Protein AF-A0A849TNX0-F1 (afdb_monomer_lite)

Sequence (104 aa):
MQDLVINLHIGGMIAAGFSASGRYFLAVSHGGRGLYDSTTWKKVAPDSTPDYPIGGVATGIGPIEGEAIAVVERGNAARLICSDQNGNWRVTYEDGVAVVTKGR

Radius of gyration: 12.4 Å; chains: 1; bounding box: 27×30×35 Å

Foldseek 3Di:
DDWDKDKDQAPAFFKWFAALVNQWIWTAGQQGIWIAGPVVRDTPDDDRDHDDDDPQWDADDDPRGRGTTRMFGCPPPQWDWDAHPVQQWIWIDHDRMTMITGGD

Structure (mmCIF, N/CA/C/O backbone):
data_AF-A0A849TNX0-F1
#
_entry.id   AF-A0A849TNX0-F1
#
loop_
_atom_site.group_PDB
_atom_site.id
_atom_site.type_symbol
_atom_site.label_atom_id
_atom_site.label_alt_id
_atom_site.label_comp_id
_atom_site.label_asym_id
_atom_site.label_entity_id
_atom_site.label_seq_id
_atom_site.pdbx_PDB_ins_code
_atom_site.Cartn_x
_atom_site.Cartn_y
_atom_site.Cartn_z
_atom_site.occupancy
_atom_site.B_iso_or_equiv
_atom_site.auth_seq_id
_atom_site.auth_comp_id
_atom_site.auth_asym_id
_atom_site.auth_atom_id
_atom_site.pdbx_PDB_model_num
ATOM 1 N N . MET A 1 1 ? -5.756 18.252 19.827 1.00 48.88 1 MET A N 1
ATOM 2 C CA . MET A 1 1 ? -5.956 16.934 19.193 1.00 48.88 1 MET A CA 1
ATOM 3 C C . MET A 1 1 ? -4.623 16.586 18.562 1.00 48.88 1 MET A 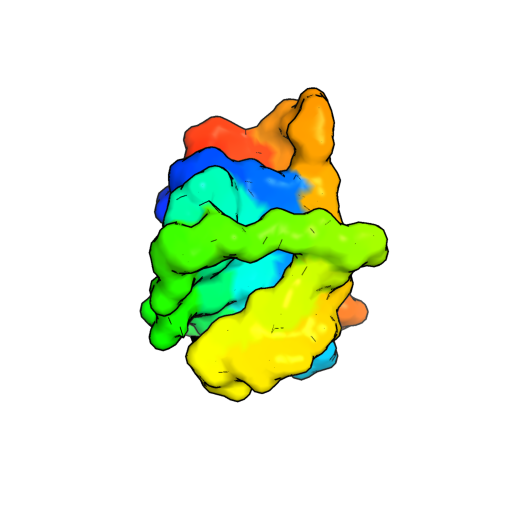C 1
ATOM 5 O O . MET A 1 1 ? -4.152 17.394 17.777 1.00 48.88 1 MET A O 1
ATOM 9 N N . GLN A 1 2 ? -3.931 15.546 19.027 1.00 51.62 2 GLN A N 1
ATOM 10 C CA . GLN A 1 2 ? -2.663 15.148 18.409 1.00 51.62 2 GLN A CA 1
ATOM 11 C C . GLN A 1 2 ? -2.975 14.462 17.081 1.00 51.62 2 GLN A C 1
ATOM 13 O O . GLN A 1 2 ? -3.845 13.591 17.038 1.00 51.62 2 GLN A O 1
ATOM 18 N N . ASP A 1 3 ? -2.289 14.873 16.020 1.00 70.00 3 ASP A N 1
ATOM 19 C CA . ASP A 1 3 ? -2.333 14.172 14.743 1.00 70.00 3 ASP A CA 1
ATOM 20 C C . ASP A 1 3 ? -1.756 12.764 14.967 1.00 70.00 3 ASP A C 1
ATOM 22 O O . ASP A 1 3 ? -0.671 12.611 15.533 1.00 70.00 3 ASP A O 1
ATOM 26 N N . LEU A 1 4 ? -2.500 11.719 14.596 1.00 81.75 4 LEU A N 1
ATOM 27 C CA . LEU A 1 4 ? -2.002 10.346 14.682 1.00 81.75 4 LEU A CA 1
ATOM 28 C C . LEU A 1 4 ? -0.863 10.180 13.671 1.00 81.75 4 LEU A C 1
ATOM 30 O O . LEU A 1 4 ? -1.080 10.380 12.475 1.00 81.75 4 LEU A O 1
ATOM 34 N N . VAL A 1 5 ? 0.318 9.798 14.161 1.00 91.62 5 VAL A N 1
ATOM 35 C CA . VAL A 1 5 ? 1.509 9.517 13.351 1.00 91.62 5 VAL A CA 1
ATOM 36 C C . VAL A 1 5 ? 1.944 8.078 13.589 1.00 91.62 5 VAL A C 1
ATOM 38 O O . VAL A 1 5 ? 2.156 7.675 14.734 1.00 91.62 5 VAL A O 1
ATOM 41 N N . ILE A 1 6 ? 2.074 7.299 12.515 1.00 95.62 6 ILE A N 1
ATOM 42 C CA . ILE A 1 6 ? 2.503 5.896 12.567 1.00 95.62 6 ILE A CA 1
ATOM 43 C C . ILE A 1 6 ? 3.682 5.707 11.621 1.00 95.62 6 ILE A C 1
ATOM 45 O O . ILE A 1 6 ? 3.628 6.133 10.472 1.00 95.62 6 ILE A O 1
ATOM 49 N N . ASN A 1 7 ? 4.730 5.036 12.098 1.00 96.44 7 ASN A N 1
ATOM 50 C CA . ASN A 1 7 ? 5.921 4.738 11.309 1.00 96.44 7 ASN A CA 1
ATOM 51 C C . ASN A 1 7 ? 5.936 3.259 10.922 1.00 96.44 7 ASN A C 1
ATOM 53 O O . ASN A 1 7 ? 5.934 2.382 11.787 1.00 96.44 7 ASN A O 1
ATOM 57 N N . LEU A 1 8 ? 5.982 2.987 9.621 1.00 96.44 8 LEU A N 1
ATOM 58 C CA . LEU A 1 8 ? 6.141 1.651 9.062 1.00 96.44 8 LEU A CA 1
ATOM 59 C C . LEU A 1 8 ? 7.541 1.528 8.463 1.00 96.44 8 LEU A C 1
ATOM 61 O O . LEU A 1 8 ? 7.901 2.263 7.545 1.00 96.44 8 LEU A O 1
ATOM 65 N N . HIS A 1 9 ? 8.329 0.578 8.954 1.00 95.19 9 HIS A N 1
ATOM 66 C CA . HIS A 1 9 ? 9.652 0.295 8.402 1.00 95.19 9 HIS A CA 1
ATOM 67 C C . HIS A 1 9 ? 9.511 -0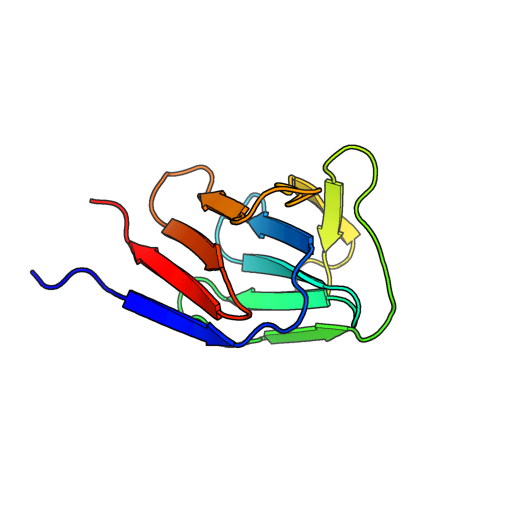.642 7.200 1.00 95.19 9 HIS A C 1
ATOM 69 O O . HIS A 1 9 ? 9.243 -1.835 7.359 1.00 95.19 9 HIS A O 1
ATOM 75 N N . ILE A 1 10 ? 9.650 -0.091 5.994 1.00 94.94 10 ILE A N 1
ATOM 76 C CA . ILE A 1 10 ? 9.452 -0.807 4.730 1.00 94.94 10 ILE A CA 1
ATOM 77 C C . ILE A 1 10 ? 10.681 -0.576 3.856 1.00 94.94 10 ILE A C 1
ATOM 79 O O . ILE A 1 10 ? 10.803 0.436 3.176 1.00 94.94 10 ILE A O 1
ATOM 83 N N . GLY A 1 11 ? 11.612 -1.526 3.876 1.00 92.69 11 GLY A N 1
ATOM 84 C CA . GLY A 1 11 ? 12.838 -1.425 3.091 1.00 92.69 11 GLY A CA 1
ATOM 85 C C . GLY A 1 11 ? 12.563 -1.443 1.587 1.00 92.69 11 GLY A C 1
ATOM 86 O O . GLY A 1 11 ? 11.860 -2.323 1.092 1.00 92.69 11 GLY A O 1
ATOM 87 N N . GLY A 1 12 ? 13.149 -0.486 0.863 1.00 93.12 12 GLY A N 1
ATOM 88 C CA . GLY A 1 12 ? 13.172 -0.478 -0.601 1.00 93.12 12 GLY A CA 1
ATOM 89 C C . GLY A 1 12 ? 11.798 -0.340 -1.256 1.00 93.12 12 GLY A C 1
ATOM 90 O O . GLY A 1 12 ? 11.598 -0.920 -2.321 1.00 93.12 12 GLY A O 1
ATOM 91 N N . MET A 1 13 ? 10.848 0.361 -0.624 1.00 96.00 13 MET A N 1
ATOM 92 C CA . MET A 1 13 ? 9.530 0.593 -1.219 1.00 96.00 13 MET A CA 1
ATOM 93 C C . MET A 1 13 ? 9.659 1.398 -2.519 1.00 96.00 13 MET A C 1
ATOM 95 O O . MET A 1 13 ? 10.318 2.441 -2.566 1.00 96.00 13 MET A O 1
ATOM 99 N N . ILE A 1 14 ? 9.019 0.890 -3.566 1.00 96.06 14 ILE A N 1
ATOM 100 C CA . ILE A 1 14 ? 9.029 1.445 -4.921 1.00 96.06 14 ILE A CA 1
ATOM 101 C C . ILE A 1 14 ? 7.654 1.932 -5.355 1.00 96.06 14 ILE A C 1
ATOM 103 O O . ILE A 1 14 ? 7.575 2.807 -6.210 1.00 96.06 14 ILE A O 1
ATOM 107 N N . ALA A 1 15 ? 6.583 1.399 -4.770 1.00 97.88 15 ALA A N 1
ATOM 108 C CA . ALA A 1 15 ? 5.230 1.836 -5.049 1.00 97.88 15 ALA A CA 1
ATOM 109 C C . ALA A 1 15 ? 4.311 1.565 -3.864 1.00 97.88 15 ALA A C 1
ATOM 111 O O . ALA A 1 15 ? 4.579 0.680 -3.049 1.00 97.88 15 ALA A O 1
ATOM 112 N N . ALA A 1 16 ? 3.228 2.327 -3.771 1.00 98.12 16 ALA A N 1
ATOM 113 C CA . ALA A 1 16 ? 2.221 2.107 -2.749 1.00 98.12 16 ALA A CA 1
ATOM 114 C C . ALA A 1 16 ? 0.851 2.637 -3.161 1.00 98.12 16 ALA A C 1
ATOM 116 O O . ALA A 1 16 ? 0.749 3.581 -3.945 1.00 98.12 16 ALA A O 1
ATOM 117 N N . GLY A 1 17 ? -0.199 2.053 -2.596 1.00 98.19 17 GLY A N 1
ATOM 118 C CA . GLY A 1 17 ? -1.574 2.454 -2.866 1.00 98.19 17 GLY A CA 1
ATOM 119 C C . GLY A 1 17 ? -2.545 1.922 -1.825 1.00 98.19 17 GLY A C 1
ATOM 120 O O . GLY A 1 17 ? -2.193 1.094 -0.984 1.00 98.19 17 GLY A O 1
ATOM 121 N N . PHE A 1 18 ? -3.778 2.409 -1.885 1.00 98.38 18 PHE A N 1
ATOM 122 C CA . PHE A 1 18 ? -4.869 1.933 -1.044 1.00 98.38 18 PHE A CA 1
ATOM 123 C C . PHE A 1 18 ? -5.845 1.103 -1.873 1.00 98.38 18 PHE A C 1
ATOM 125 O O . PHE A 1 18 ? -6.132 1.439 -3.020 1.00 98.38 18 PHE A O 1
ATOM 132 N N . SER A 1 19 ? -6.384 0.039 -1.274 1.00 97.56 19 SER A N 1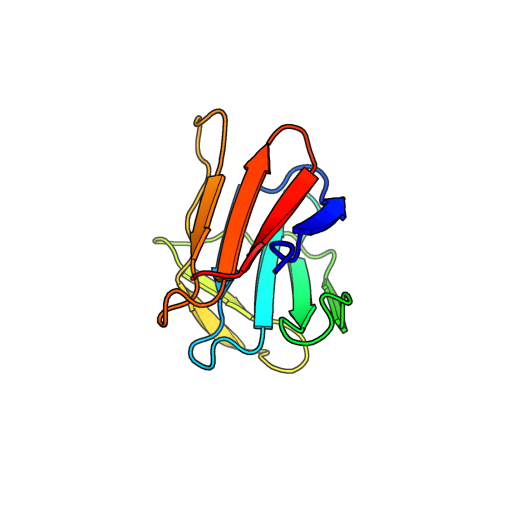
ATOM 133 C CA . SER A 1 19 ? -7.544 -0.681 -1.828 1.00 97.56 19 SER A CA 1
ATOM 134 C C . SER A 1 19 ? -8.715 0.265 -2.071 1.00 97.56 19 SER A C 1
ATOM 136 O O . SER A 1 19 ? -8.844 1.266 -1.363 1.00 97.56 19 SER A O 1
ATOM 138 N N . ALA A 1 20 ? -9.628 -0.091 -2.974 1.00 94.56 20 ALA A N 1
ATOM 139 C CA . ALA A 1 20 ? -10.791 0.742 -3.297 1.00 94.56 20 ALA A CA 1
ATOM 140 C C . ALA A 1 20 ? -11.692 1.035 -2.079 1.00 94.56 20 ALA A C 1
ATOM 142 O O . ALA A 1 20 ? -12.402 2.038 -2.042 1.00 94.56 20 ALA A O 1
ATOM 143 N N . SER A 1 21 ? -11.647 0.176 -1.055 1.00 93.75 21 SER A N 1
ATOM 144 C CA . SER A 1 21 ? -12.345 0.377 0.222 1.00 93.75 21 SER A CA 1
ATOM 145 C C . SER A 1 21 ? -11.635 1.343 1.181 1.00 93.75 21 SER A C 1
ATOM 147 O O . SER A 1 21 ? -12.228 1.787 2.158 1.00 93.75 21 SER A O 1
ATOM 149 N N . GLY A 1 22 ? -10.354 1.644 0.947 1.00 94.88 22 GLY A N 1
ATOM 150 C CA . GLY A 1 22 ? -9.484 2.397 1.857 1.00 94.88 22 GLY A CA 1
ATOM 151 C C . GLY A 1 22 ? -9.049 1.606 3.097 1.00 94.88 22 GLY A C 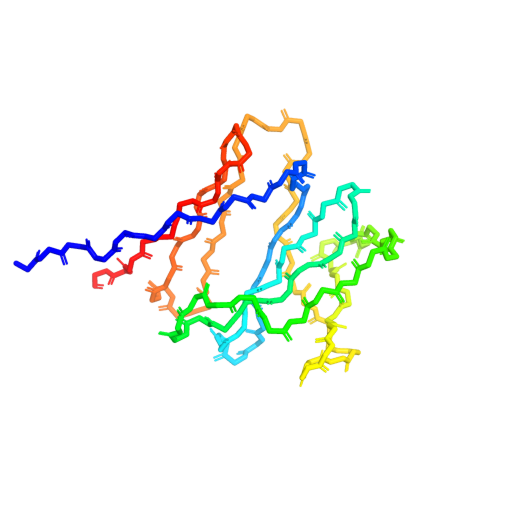1
ATOM 152 O O . GLY A 1 22 ? -8.237 2.092 3.885 1.00 94.88 22 GLY A O 1
ATOM 153 N N . ARG A 1 23 ? -9.551 0.374 3.280 1.00 96.50 23 ARG A N 1
ATOM 154 C CA . ARG A 1 23 ? -9.262 -0.476 4.445 1.00 96.50 23 ARG A CA 1
ATOM 155 C C . ARG A 1 23 ? -7.848 -1.042 4.439 1.00 96.50 23 ARG A C 1
ATOM 157 O O . ARG A 1 23 ? -7.309 -1.333 5.503 1.00 96.50 23 ARG A O 1
ATOM 164 N N . TYR A 1 24 ? -7.254 -1.208 3.265 1.00 98.25 24 TYR A N 1
ATOM 165 C CA . TYR A 1 24 ? -5.918 -1.764 3.139 1.00 98.25 24 TYR A CA 1
ATOM 166 C C . TYR A 1 24 ? -4.972 -0.821 2.414 1.00 98.25 24 TYR A C 1
ATOM 168 O O . TYR A 1 24 ? -5.347 -0.185 1.429 1.00 98.25 24 TYR A O 1
ATOM 176 N N . PHE A 1 25 ? -3.737 -0.783 2.903 1.00 98.38 25 PHE A N 1
ATOM 177 C CA . PHE A 1 25 ? -2.591 -0.136 2.286 1.00 98.38 25 PHE A CA 1
ATOM 178 C C . PHE A 1 25 ? -1.644 -1.217 1.758 1.00 98.38 25 PHE A C 1
ATOM 180 O O . PHE A 1 25 ? -1.177 -2.068 2.521 1.00 98.38 25 PHE A O 1
ATOM 187 N N . LEU A 1 26 ? -1.380 -1.194 0.455 1.00 98.62 26 LEU A N 1
ATOM 188 C CA . LEU A 1 26 ? -0.430 -2.073 -0.211 1.00 98.62 26 LEU A CA 1
ATOM 189 C C . LEU A 1 26 ? 0.888 -1.323 -0.407 1.00 98.62 26 LEU A C 1
ATOM 191 O O . LEU A 1 26 ? 0.923 -0.275 -1.048 1.00 98.62 26 LEU A O 1
ATOM 195 N N . ALA A 1 27 ? 1.971 -1.895 0.106 1.00 98.19 27 ALA A N 1
ATOM 196 C CA . ALA A 1 27 ? 3.337 -1.477 -0.161 1.00 98.19 27 ALA A CA 1
ATOM 197 C C . ALA A 1 27 ? 4.010 -2.492 -1.085 1.00 98.19 27 ALA A C 1
ATOM 199 O O . ALA A 1 27 ? 4.005 -3.690 -0.796 1.00 98.19 27 ALA A O 1
ATOM 200 N N . VAL A 1 28 ? 4.629 -2.009 -2.157 1.00 98.06 28 VAL A N 1
ATOM 201 C CA . VAL A 1 28 ? 5.443 -2.806 -3.076 1.00 98.06 28 VAL A CA 1
ATOM 202 C C . VAL A 1 28 ? 6.894 -2.367 -2.935 1.00 98.06 28 VAL A C 1
ATOM 204 O O . VAL A 1 28 ? 7.203 -1.178 -3.034 1.00 98.06 28 VAL A O 1
ATOM 207 N N . SER A 1 29 ? 7.794 -3.312 -2.699 1.00 96.31 29 SER A N 1
ATOM 208 C CA . SER A 1 29 ? 9.232 -3.094 -2.577 1.00 96.31 29 SER A CA 1
ATOM 209 C C . SER A 1 29 ? 10.014 -4.051 -3.470 1.00 96.31 29 SER A C 1
ATOM 211 O O . SER A 1 29 ? 9.472 -5.010 -4.017 1.00 96.31 29 SER A O 1
ATOM 213 N N . HIS A 1 30 ? 11.326 -3.843 -3.570 1.00 94.44 30 HIS A N 1
ATOM 214 C CA . HIS A 1 30 ? 12.213 -4.807 -4.233 1.00 94.44 30 HIS A CA 1
ATOM 215 C C . HIS A 1 30 ? 12.182 -6.212 -3.603 1.00 94.44 30 HIS A C 1
ATOM 217 O O . HIS A 1 30 ? 12.576 -7.177 -4.251 1.00 94.44 30 HIS A O 1
ATOM 223 N N . GLY A 1 31 ? 11.729 -6.329 -2.350 1.00 94.12 31 GLY A N 1
ATOM 224 C CA . GLY A 1 31 ? 11.597 -7.597 -1.631 1.00 94.12 31 GLY A CA 1
ATOM 225 C C . GLY A 1 31 ? 10.208 -8.235 -1.717 1.00 94.12 31 GLY A C 1
ATOM 226 O O . GLY A 1 31 ? 9.959 -9.186 -0.981 1.00 94.12 31 GLY A O 1
ATOM 227 N N . GLY A 1 32 ? 9.306 -7.701 -2.547 1.00 96.19 32 GLY A N 1
ATOM 228 C CA . GLY A 1 32 ? 7.933 -8.181 -2.703 1.00 96.19 32 GLY A CA 1
ATOM 229 C C . GLY A 1 32 ? 6.893 -7.193 -2.171 1.00 96.19 32 GLY A C 1
ATOM 230 O O . GLY A 1 32 ? 7.052 -5.978 -2.275 1.00 96.19 32 GLY A O 1
ATOM 231 N N . ARG A 1 33 ? 5.794 -7.703 -1.616 1.00 97.62 33 ARG A N 1
ATOM 232 C CA . ARG A 1 33 ? 4.622 -6.920 -1.211 1.00 97.62 33 ARG A CA 1
ATOM 233 C C . ARG A 1 33 ? 4.304 -7.060 0.273 1.00 97.62 33 ARG A C 1
ATOM 235 O O . ARG A 1 33 ? 4.543 -8.080 0.924 1.00 97.62 33 ARG A O 1
ATOM 242 N N . GLY A 1 34 ? 3.738 -5.999 0.831 1.00 98.06 34 GLY A N 1
ATOM 243 C CA . GLY A 1 34 ? 3.204 -5.971 2.183 1.00 98.06 34 GLY A CA 1
ATOM 244 C C . GLY A 1 34 ? 1.838 -5.313 2.208 1.00 98.06 34 GLY A C 1
ATOM 245 O O . GLY A 1 34 ? 1.699 -4.175 1.773 1.00 98.06 34 GLY A O 1
ATOM 246 N N . LEU A 1 35 ? 0.851 -6.013 2.756 1.00 98.44 35 LEU A N 1
ATOM 247 C CA . LEU A 1 35 ? -0.475 -5.472 3.002 1.00 98.44 35 LEU A CA 1
ATOM 248 C C . LEU A 1 35 ? -0.629 -5.093 4.470 1.00 98.44 35 LEU A C 1
ATOM 250 O O . LEU A 1 35 ? -0.336 -5.900 5.357 1.00 98.44 35 LEU A O 1
ATOM 254 N N . TYR A 1 36 ? -1.133 -3.891 4.715 1.00 98.44 36 TYR A N 1
ATOM 255 C CA . TYR A 1 36 ? -1.375 -3.334 6.038 1.00 98.44 36 TYR A CA 1
ATOM 256 C C . TYR A 1 36 ? -2.853 -2.967 6.171 1.00 98.44 36 TYR A C 1
ATOM 258 O O . TYR A 1 36 ? -3.438 -2.407 5.248 1.00 98.44 36 TYR A O 1
ATOM 266 N N . ASP A 1 37 ? -3.464 -3.280 7.310 1.00 97.62 37 ASP A N 1
ATOM 267 C CA . ASP A 1 37 ? -4.824 -2.833 7.632 1.00 97.62 37 ASP A CA 1
ATOM 268 C C . ASP A 1 37 ? -4.772 -1.361 8.074 1.00 97.62 37 ASP A C 1
ATOM 270 O O . ASP A 1 37 ? -4.060 -1.046 9.015 1.00 97.62 37 ASP A O 1
ATOM 274 N N . SER A 1 38 ? -5.493 -0.444 7.429 1.00 95.62 38 SER A N 1
ATOM 275 C CA . SER A 1 38 ? -5.425 1.007 7.698 1.00 95.62 38 SER A CA 1
ATOM 276 C C . SER A 1 38 ? -6.154 1.444 8.975 1.00 95.62 38 SER A C 1
ATOM 278 O O . SER A 1 38 ? -6.054 2.600 9.388 1.00 95.62 38 SER A O 1
ATOM 280 N N . THR A 1 39 ? -6.879 0.534 9.634 1.00 94.12 39 THR A N 1
ATOM 281 C CA . THR A 1 39 ? -7.507 0.798 10.939 1.00 94.12 39 THR A CA 1
ATOM 282 C C . THR A 1 39 ? -6.507 0.572 12.068 1.00 94.12 39 THR A C 1
ATOM 284 O O . THR A 1 39 ? -6.492 1.306 13.054 1.00 94.12 39 THR A O 1
ATOM 287 N N . THR A 1 40 ? -5.656 -0.446 11.925 1.00 95.44 40 THR A N 1
ATOM 288 C CA . THR A 1 40 ? -4.708 -0.879 12.967 1.00 95.44 40 THR A CA 1
ATOM 289 C C . THR A 1 40 ? -3.242 -0.649 12.610 1.00 95.44 40 THR A C 1
ATOM 291 O O . THR A 1 40 ? -2.378 -0.738 13.480 1.00 95.44 40 THR A O 1
ATOM 294 N N . TRP A 1 41 ? -2.962 -0.399 11.335 1.00 96.12 41 TRP A N 1
ATOM 295 C CA . TRP A 1 41 ? -1.647 -0.292 10.701 1.00 96.12 41 TRP A CA 1
ATOM 296 C C . TRP A 1 41 ? -0.720 -1.490 10.920 1.00 96.12 41 TRP A C 1
ATOM 298 O O . TRP A 1 41 ? 0.498 -1.403 10.761 1.00 96.12 41 TRP A O 1
ATOM 308 N N . LYS A 1 42 ? -1.300 -2.653 11.230 1.00 97.06 42 LYS A N 1
ATOM 309 C CA . LYS A 1 42 ? -0.573 -3.919 11.316 1.00 97.06 42 LYS A CA 1
ATOM 310 C C . LYS A 1 42 ? -0.433 -4.539 9.932 1.00 97.06 42 LYS A C 1
ATOM 312 O O . LYS A 1 42 ? -1.374 -4.513 9.139 1.00 97.06 42 LYS A O 1
ATOM 317 N N . LYS A 1 43 ? 0.727 -5.144 9.666 1.00 97.62 43 LYS A N 1
ATOM 318 C CA . LYS A 1 43 ? 0.928 -5.973 8.475 1.00 97.62 43 LYS A CA 1
ATOM 319 C C . LYS A 1 43 ? 0.063 -7.228 8.599 1.00 97.62 43 LYS A C 1
ATOM 321 O O . LYS A 1 43 ? 0.197 -7.962 9.574 1.00 97.62 43 LYS A O 1
ATOM 326 N N . VAL A 1 44 ? -0.816 -7.455 7.630 1.00 98.25 44 VAL A N 1
ATOM 327 C CA . VAL A 1 44 ? -1.773 -8.574 7.618 1.00 98.25 44 VAL A CA 1
ATOM 328 C C . VAL A 1 44 ? -1.435 -9.632 6.573 1.00 98.25 44 VAL A C 1
ATOM 330 O O . VAL A 1 44 ? -1.823 -10.783 6.740 1.00 98.25 44 VAL A O 1
ATOM 333 N N . ALA A 1 45 ? -0.680 -9.273 5.531 1.00 97.81 45 ALA A N 1
ATOM 334 C CA . ALA A 1 45 ? -0.177 -10.225 4.547 1.00 97.81 45 ALA A CA 1
ATOM 335 C C . ALA A 1 45 ? 1.214 -9.802 4.041 1.00 97.81 45 ALA A C 1
ATOM 337 O O . ALA A 1 45 ? 1.387 -8.671 3.578 1.00 97.81 45 ALA A O 1
ATOM 338 N N . PRO A 1 46 ? 2.234 -10.662 4.160 1.00 97.38 46 PRO A N 1
ATOM 339 C CA . PRO A 1 46 ? 3.478 -10.547 3.414 1.00 97.38 46 PRO A CA 1
ATOM 340 C C . PRO A 1 46 ? 3.452 -11.428 2.158 1.00 97.38 46 PRO A C 1
ATOM 342 O O . PRO A 1 46 ? 2.907 -12.526 2.180 1.00 97.38 46 PRO A O 1
ATOM 345 N N . ASP A 1 47 ? 4.125 -10.983 1.105 1.00 97.31 47 ASP A N 1
ATOM 346 C CA . ASP A 1 47 ? 4.479 -11.815 -0.042 1.00 97.31 47 ASP A CA 1
ATOM 347 C C . ASP A 1 47 ? 5.899 -11.450 -0.479 1.00 97.31 47 ASP A C 1
ATOM 349 O O . ASP A 1 47 ? 6.177 -10.287 -0.754 1.00 97.31 47 ASP A O 1
ATOM 353 N N . SER A 1 48 ? 6.815 -12.417 -0.494 1.00 95.44 48 SER A N 1
ATOM 354 C CA . SER A 1 48 ? 8.207 -12.196 -0.907 1.00 95.44 48 SER A CA 1
ATOM 355 C C . SER A 1 48 ? 8.427 -12.371 -2.409 1.00 95.44 48 SER A C 1
ATOM 357 O O . SER A 1 48 ? 9.560 -12.275 -2.874 1.00 95.44 48 SER A O 1
ATOM 359 N N . THR A 1 49 ? 7.370 -12.660 -3.168 1.00 93.56 49 THR A N 1
ATOM 360 C CA . THR A 1 49 ? 7.427 -12.757 -4.624 1.00 93.56 49 THR A CA 1
ATOM 361 C C . THR A 1 49 ? 7.573 -11.352 -5.204 1.00 93.56 49 THR A C 1
ATOM 363 O O . THR A 1 49 ? 6.710 -10.503 -4.956 1.00 93.56 49 THR A O 1
ATOM 366 N N . PRO A 1 50 ? 8.651 -11.065 -5.956 1.00 87.19 50 PRO A N 1
ATOM 367 C CA . PRO A 1 50 ? 8.783 -9.790 -6.640 1.00 8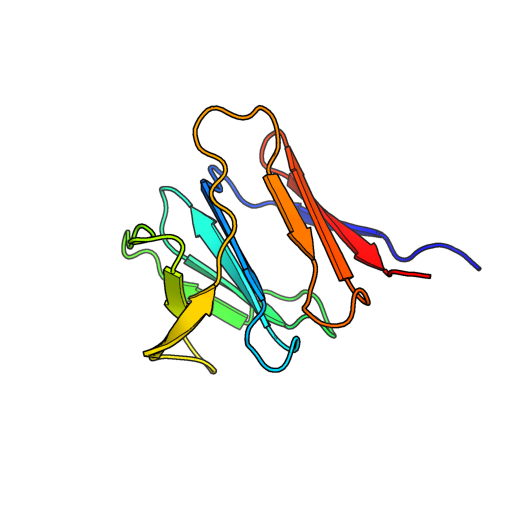7.19 50 PRO A CA 1
ATOM 368 C C . PRO A 1 50 ? 7.657 -9.643 -7.662 1.00 87.19 50 PRO A C 1
ATOM 370 O O . PRO A 1 50 ? 7.558 -10.432 -8.599 1.00 87.19 50 PRO A O 1
ATOM 373 N N . ASP A 1 51 ? 6.823 -8.628 -7.477 1.00 90.69 51 ASP A N 1
ATOM 374 C CA . ASP A 1 51 ? 5.774 -8.252 -8.417 1.00 90.69 51 ASP A CA 1
ATOM 375 C C . ASP A 1 51 ? 5.768 -6.729 -8.514 1.00 90.69 51 ASP A C 1
ATOM 377 O O . ASP A 1 51 ? 5.473 -6.030 -7.540 1.00 90.69 51 ASP A O 1
ATOM 381 N N . TYR A 1 52 ? 6.210 -6.225 -9.662 1.00 92.69 52 TYR A N 1
ATOM 382 C CA . TYR A 1 52 ? 6.376 -4.799 -9.907 1.00 92.69 52 TYR A CA 1
ATOM 383 C C . TYR A 1 52 ? 5.091 -4.239 -10.523 1.00 92.69 52 TYR A C 1
ATOM 385 O O . TYR A 1 52 ? 4.479 -4.916 -11.349 1.00 92.69 52 TYR A O 1
ATOM 393 N N . PRO A 1 53 ? 4.683 -3.006 -10.177 1.00 94.88 53 PRO A N 1
ATOM 394 C CA . PRO A 1 53 ? 3.510 -2.405 -10.788 1.00 94.88 53 PRO A CA 1
ATOM 395 C C . PRO A 1 53 ? 3.657 -2.284 -12.305 1.00 94.88 53 PRO A C 1
ATOM 397 O O . PRO A 1 53 ? 4.744 -2.020 -12.821 1.00 94.88 53 PRO A O 1
ATOM 400 N N . ILE A 1 54 ? 2.543 -2.435 -13.016 1.00 94.56 54 ILE A N 1
ATOM 401 C CA . ILE A 1 54 ? 2.467 -2.245 -14.465 1.00 94.56 54 ILE A CA 1
ATOM 402 C C . ILE A 1 54 ? 1.391 -1.200 -14.736 1.00 94.56 54 ILE A C 1
ATOM 404 O O . ILE A 1 54 ? 0.235 -1.371 -14.358 1.00 94.56 54 ILE A O 1
ATOM 408 N N . GLY A 1 55 ? 1.776 -0.099 -15.388 1.00 93.44 55 GLY A N 1
ATOM 409 C CA . GLY A 1 55 ? 0.846 0.979 -15.732 1.00 93.44 55 GLY A CA 1
ATOM 410 C C . GLY A 1 55 ? 0.215 1.661 -14.513 1.00 93.44 55 GLY A C 1
ATOM 411 O O . GLY A 1 55 ? -0.955 2.031 -14.576 1.00 93.44 55 GLY A O 1
ATOM 412 N N . GLY A 1 56 ? 0.954 1.800 -13.403 1.00 96.19 56 GLY A N 1
ATOM 413 C CA . GLY A 1 56 ? 0.441 2.396 -12.165 1.00 96.19 56 GLY A CA 1
ATOM 414 C C . GLY A 1 56 ? -0.520 1.500 -11.378 1.00 96.19 56 GLY A C 1
ATOM 415 O O . GLY A 1 56 ? -1.263 1.996 -10.531 1.00 96.19 56 GLY A O 1
ATOM 416 N N . VAL A 1 57 ? -0.530 0.191 -11.650 1.00 97.50 57 VAL A N 1
ATOM 417 C CA . VAL A 1 57 ? -1.389 -0.785 -10.968 1.00 97.50 57 VAL A CA 1
ATOM 418 C C . VAL A 1 57 ? -0.554 -1.925 -10.398 1.00 97.50 57 VAL A C 1
ATOM 420 O O . VAL A 1 57 ? 0.341 -2.438 -11.065 1.00 97.50 57 VAL A O 1
ATOM 423 N N . ALA A 1 58 ? -0.869 -2.340 -9.173 1.00 97.69 58 ALA A N 1
ATOM 424 C CA . ALA A 1 58 ? -0.315 -3.529 -8.534 1.00 97.69 58 ALA A CA 1
ATOM 425 C C . ALA A 1 58 ? -1.432 -4.496 -8.122 1.00 97.69 58 ALA A C 1
ATOM 427 O O . ALA A 1 58 ? -2.530 -4.070 -7.761 1.00 97.69 58 ALA A O 1
ATOM 428 N N . THR A 1 59 ? -1.139 -5.795 -8.136 1.00 97.56 59 THR A N 1
ATOM 429 C CA . THR A 1 59 ? -2.091 -6.822 -7.697 1.00 97.56 59 THR A CA 1
ATOM 430 C C . THR A 1 59 ? -2.068 -6.949 -6.175 1.00 97.56 59 THR A C 1
ATOM 432 O O . THR A 1 59 ? -1.001 -7.118 -5.570 1.00 97.56 59 THR A O 1
ATOM 435 N N . GLY A 1 60 ? -3.249 -6.872 -5.561 1.00 97.81 60 GLY A N 1
ATOM 436 C CA . GLY A 1 60 ? -3.461 -7.100 -4.139 1.00 97.81 60 GLY A CA 1
ATOM 437 C C . GLY A 1 60 ? -3.131 -8.534 -3.715 1.00 97.81 60 GLY A C 1
ATOM 438 O O . GLY A 1 60 ? -3.085 -9.457 -4.527 1.00 97.81 60 GLY A O 1
ATOM 439 N N . ILE A 1 61 ? -2.890 -8.711 -2.417 1.00 98.44 61 ILE A N 1
ATOM 440 C CA . ILE A 1 61 ? -2.515 -9.987 -1.790 1.00 98.44 61 ILE A CA 1
ATOM 441 C C . ILE A 1 61 ? -3.390 -10.250 -0.560 1.00 98.44 61 ILE A C 1
ATOM 443 O O . ILE A 1 61 ? -4.009 -9.329 -0.024 1.00 98.44 61 ILE A O 1
ATOM 447 N N . GLY A 1 62 ? -3.411 -11.487 -0.062 1.00 97.19 62 GLY A N 1
ATOM 448 C CA . GLY A 1 62 ? -4.132 -11.832 1.166 1.00 97.19 62 GLY A CA 1
ATOM 449 C C . GLY A 1 62 ? -5.635 -11.510 1.073 1.00 97.19 62 GLY A C 1
ATOM 450 O O . GLY A 1 62 ? -6.275 -11.934 0.118 1.00 97.19 62 GLY A O 1
ATOM 451 N N . PRO A 1 63 ? -6.231 -10.753 2.018 1.00 97.69 63 PRO A N 1
ATOM 452 C CA . PRO A 1 63 ? -7.664 -10.424 1.997 1.00 97.69 63 PRO A CA 1
ATOM 453 C C . PRO A 1 63 ? -8.172 -9.666 0.759 1.00 97.69 63 PRO A C 1
ATOM 455 O O . PRO A 1 63 ? -9.383 -9.573 0.580 1.00 97.69 63 PRO A O 1
ATOM 458 N N . ILE A 1 64 ? -7.272 -9.100 -0.050 1.00 97.81 64 ILE A N 1
ATOM 459 C CA . ILE A 1 64 ? -7.586 -8.400 -1.306 1.00 97.81 64 ILE A CA 1
ATOM 460 C C . ILE A 1 64 ? -6.879 -9.049 -2.505 1.00 97.81 64 ILE A C 1
ATOM 462 O O . ILE A 1 64 ? -6.498 -8.374 -3.461 1.00 97.81 64 ILE A O 1
ATOM 466 N N . GLU A 1 65 ? -6.612 -10.352 -2.427 1.00 97.69 65 GLU A N 1
ATOM 467 C CA . GLU A 1 65 ? -5.945 -11.089 -3.498 1.00 97.69 65 GLU A CA 1
ATOM 468 C C . GLU A 1 65 ? -6.652 -10.900 -4.847 1.00 97.69 65 GLU A C 1
ATOM 470 O O . GLU A 1 65 ? -7.871 -11.039 -4.961 1.00 97.69 65 GLU A O 1
ATOM 475 N N . GLY A 1 66 ? -5.871 -10.546 -5.870 1.00 96.31 66 GLY A N 1
ATOM 476 C CA . GLY A 1 66 ? -6.376 -10.300 -7.222 1.00 96.31 66 GLY A CA 1
ATOM 477 C C . GLY A 1 66 ? -7.022 -8.926 -7.438 1.00 96.31 66 GLY A C 1
ATOM 478 O O . GLY A 1 66 ? -7.324 -8.587 -8.581 1.00 96.31 66 GLY A O 1
ATOM 479 N N . GLU A 1 67 ? -7.210 -8.108 -6.395 1.00 97.69 67 GLU A N 1
ATOM 480 C CA . GLU A 1 67 ? -7.691 -6.731 -6.558 1.00 97.69 67 GLU A CA 1
ATOM 481 C C . GLU A 1 67 ? -6.649 -5.894 -7.318 1.00 97.69 67 GLU A C 1
ATOM 483 O O . GLU A 1 67 ? -5.460 -5.920 -7.000 1.00 97.69 67 GLU A O 1
ATOM 488 N N . ALA A 1 68 ? -7.091 -5.130 -8.318 1.00 97.62 68 ALA A N 1
ATOM 489 C CA . ALA A 1 68 ? -6.249 -4.169 -9.019 1.00 97.62 68 ALA A CA 1
ATOM 490 C C . ALA A 1 68 ? -6.149 -2.874 -8.200 1.00 97.62 68 ALA A C 1
ATOM 492 O O . ALA A 1 68 ? -7.119 -2.125 -8.081 1.00 97.62 68 ALA A O 1
ATOM 493 N N . ILE A 1 69 ? -4.970 -2.605 -7.644 1.00 98.06 69 ILE A N 1
ATOM 494 C CA . ILE A 1 69 ? -4.720 -1.459 -6.771 1.00 98.06 69 ILE A CA 1
ATOM 495 C C . ILE A 1 69 ? -4.013 -0.372 -7.565 1.00 98.06 69 ILE A C 1
ATOM 497 O O . ILE A 1 69 ? -2.902 -0.585 -8.047 1.00 98.06 69 ILE A O 1
ATOM 501 N N . ALA A 1 70 ? -4.630 0.805 -7.664 1.00 97.75 70 ALA A N 1
ATOM 502 C CA . ALA A 1 70 ? -3.946 1.986 -8.171 1.00 97.75 70 ALA A CA 1
ATOM 503 C C . ALA A 1 70 ? -2.820 2.369 -7.202 1.00 97.75 70 ALA A C 1
ATOM 505 O O . ALA A 1 70 ? -3.057 2.571 -6.007 1.00 97.75 70 ALA A O 1
ATOM 506 N N . VAL A 1 71 ? -1.597 2.463 -7.714 1.00 98.06 71 VAL A N 1
ATOM 507 C CA . VAL A 1 71 ? -0.412 2.778 -6.919 1.00 98.06 71 VAL A CA 1
ATOM 508 C C . VAL A 1 71 ? 0.289 4.019 -7.444 1.00 98.06 71 VAL A C 1
ATOM 510 O O . VAL A 1 71 ? 0.319 4.304 -8.639 1.00 98.06 71 VAL A O 1
ATOM 513 N N . VAL A 1 72 ? 0.902 4.751 -6.522 1.00 97.56 72 VAL A N 1
ATOM 514 C CA . VAL A 1 72 ? 1.901 5.762 -6.847 1.00 97.56 72 VAL A CA 1
ATOM 515 C C . VAL A 1 72 ? 3.249 5.065 -6.901 1.00 97.56 72 VAL A C 1
ATOM 517 O O . VAL A 1 72 ? 3.640 4.415 -5.934 1.00 97.56 72 VAL A O 1
ATOM 520 N N . GLU A 1 73 ? 3.963 5.212 -8.009 1.00 96.38 73 GLU A N 1
ATOM 521 C CA . GLU A 1 73 ? 5.334 4.727 -8.155 1.00 96.38 73 GLU A CA 1
ATOM 522 C C . GLU A 1 73 ? 6.328 5.824 -7.752 1.00 96.38 73 GLU A C 1
ATOM 524 O O . GLU A 1 73 ? 6.167 6.995 -8.098 1.00 96.38 73 GLU A O 1
ATOM 529 N N . ARG A 1 74 ? 7.377 5.457 -7.011 1.00 93.69 74 ARG A N 1
ATOM 530 C CA . ARG A 1 74 ? 8.430 6.384 -6.575 1.00 93.69 74 ARG A CA 1
ATOM 531 C C . ARG A 1 74 ? 9.306 6.823 -7.750 1.00 93.69 74 ARG A C 1
ATOM 533 O O . ARG A 1 74 ? 9.741 7.972 -7.793 1.00 93.69 74 ARG A O 1
ATOM 540 N N . GLY A 1 75 ? 9.594 5.910 -8.681 1.00 89.00 75 GLY A N 1
ATOM 541 C CA . GLY A 1 75 ? 10.571 6.133 -9.748 1.00 89.00 75 GLY A CA 1
ATOM 542 C C . GLY A 1 75 ? 11.910 6.631 -9.188 1.00 89.00 75 GLY A C 1
ATOM 543 O O . GLY A 1 75 ? 12.429 6.083 -8.217 1.00 89.00 75 GLY A O 1
ATOM 544 N N . ASN A 1 76 ? 12.429 7.720 -9.760 1.00 88.75 76 ASN A N 1
ATOM 545 C CA . ASN A 1 76 ? 13.668 8.374 -9.314 1.00 88.75 76 ASN A CA 1
ATOM 546 C C . ASN A 1 76 ? 13.442 9.462 -8.243 1.00 88.75 76 ASN A C 1
ATOM 548 O O . ASN A 1 76 ? 14.364 10.214 -7.927 1.00 88.75 76 ASN A O 1
ATOM 552 N N . ALA A 1 77 ? 12.223 9.611 -7.714 1.00 91.00 77 ALA A N 1
ATOM 553 C CA . ALA A 1 77 ? 11.922 10.652 -6.740 1.00 91.00 77 ALA A CA 1
ATOM 554 C C . ALA A 1 77 ? 12.520 10.337 -5.360 1.00 91.00 77 ALA A C 1
ATOM 556 O O . ALA A 1 77 ? 12.538 9.190 -4.908 1.00 91.00 77 ALA A O 1
ATOM 557 N N . ALA A 1 78 ? 12.929 11.382 -4.633 1.00 90.69 78 ALA A N 1
ATOM 558 C CA . ALA A 1 78 ? 13.432 11.245 -3.264 1.00 90.69 78 ALA A CA 1
ATOM 559 C C . ALA A 1 78 ? 12.381 10.639 -2.317 1.00 90.69 78 ALA A C 1
ATOM 561 O O . ALA A 1 78 ? 12.716 9.810 -1.473 1.00 90.69 78 ALA A O 1
ATOM 562 N N . ARG A 1 79 ? 11.101 10.966 -2.529 1.00 94.88 79 ARG A N 1
ATOM 563 C CA . ARG A 1 79 ? 9.975 10.516 -1.703 1.00 94.88 79 ARG A CA 1
ATOM 564 C C . ARG A 1 79 ? 8.806 10.010 -2.538 1.00 94.88 79 ARG A C 1
ATOM 566 O O . ARG A 1 79 ? 8.600 10.473 -3.658 1.00 94.88 79 ARG A O 1
ATOM 573 N N . LEU A 1 80 ? 8.007 9.131 -1.944 1.00 96.94 80 LEU A N 1
ATOM 574 C CA . LEU A 1 80 ? 6.698 8.713 -2.451 1.00 96.94 80 LEU A CA 1
ATOM 575 C C . LEU A 1 80 ? 5.611 9.280 -1.539 1.00 96.94 80 LEU A C 1
ATOM 577 O O . LEU A 1 80 ? 5.754 9.255 -0.318 1.00 96.94 80 LEU A O 1
ATOM 581 N N . ILE A 1 81 ? 4.529 9.792 -2.124 1.00 96.44 81 ILE A N 1
ATOM 582 C CA . ILE A 1 81 ? 3.366 10.275 -1.375 1.00 96.44 81 ILE A CA 1
ATOM 583 C C . ILE A 1 81 ? 2.112 9.662 -1.984 1.00 96.44 81 ILE A C 1
ATOM 585 O O . ILE A 1 81 ? 1.874 9.826 -3.177 1.00 96.44 81 ILE A O 1
ATOM 589 N N . CYS A 1 82 ? 1.291 9.015 -1.165 1.00 95.19 82 CYS A N 1
ATOM 590 C CA . CYS A 1 82 ? -0.033 8.553 -1.567 1.00 95.19 82 CYS A CA 1
ATOM 591 C C . CYS A 1 82 ? -1.059 8.842 -0.470 1.00 95.19 82 CYS A C 1
ATOM 593 O O . CYS A 1 82 ? -0.716 8.923 0.711 1.00 95.19 82 CYS A O 1
ATOM 595 N N . SER A 1 83 ? -2.320 8.970 -0.864 1.00 96.06 83 SER A N 1
ATOM 596 C CA . SER A 1 83 ? -3.445 9.133 0.054 1.00 96.06 83 SER A CA 1
ATOM 597 C C . SER A 1 83 ? -4.532 8.126 -0.285 1.00 96.06 83 SER A C 1
ATOM 599 O O . SER A 1 83 ? -4.589 7.650 -1.421 1.00 96.06 83 SER A O 1
ATOM 601 N N . ASP A 1 84 ? -5.388 7.805 0.682 1.00 94.75 84 ASP A N 1
ATOM 602 C CA . ASP A 1 84 ? -6.617 7.084 0.365 1.00 94.75 84 ASP A CA 1
ATOM 603 C C . ASP A 1 84 ? -7.565 7.988 -0.441 1.00 94.75 84 ASP A C 1
ATOM 605 O O . ASP A 1 84 ? -7.453 9.217 -0.460 1.00 94.75 84 ASP A O 1
ATOM 609 N N . GLN A 1 85 ? -8.526 7.369 -1.114 1.00 91.88 85 GLN A N 1
ATOM 610 C CA . GLN A 1 85 ? -9.497 8.034 -1.980 1.00 91.88 85 GLN A CA 1
ATOM 611 C C . GLN A 1 85 ? -10.395 9.044 -1.248 1.00 91.88 85 GLN A C 1
ATOM 613 O O . GLN A 1 85 ? -10.996 9.903 -1.885 1.00 91.88 85 GLN A O 1
ATOM 618 N N . ASN A 1 86 ? -10.477 8.951 0.081 1.00 89.94 86 ASN A N 1
ATOM 619 C CA . ASN A 1 86 ? -11.279 9.838 0.920 1.00 89.94 86 ASN A CA 1
ATOM 620 C C . ASN A 1 86 ? -10.450 10.951 1.587 1.00 89.94 86 ASN A C 1
ATOM 622 O O . ASN A 1 86 ? -11.022 11.828 2.227 1.00 89.94 86 ASN A O 1
ATOM 626 N N . GLY A 1 87 ? -9.117 10.919 1.477 1.00 90.38 87 GLY A N 1
ATOM 627 C CA . GLY A 1 87 ? -8.222 11.865 2.145 1.00 90.38 87 GLY A CA 1
ATOM 628 C C . GLY A 1 87 ? -8.091 11.672 3.662 1.00 90.38 87 GLY A C 1
ATOM 629 O O . GLY A 1 87 ? -7.502 12.524 4.326 1.00 90.38 87 GLY A O 1
ATOM 630 N N . ASN A 1 88 ? -8.594 10.566 4.219 1.00 92.12 88 ASN A N 1
ATOM 631 C CA . ASN A 1 88 ? -8.463 10.230 5.637 1.00 92.12 88 ASN A CA 1
ATOM 632 C C . ASN A 1 88 ? -7.031 9.860 6.017 1.00 92.12 88 ASN A C 1
ATOM 634 O O . ASN A 1 88 ? -6.641 10.045 7.169 1.00 92.12 88 ASN A O 1
ATOM 638 N N . TRP A 1 89 ? -6.265 9.306 5.080 1.00 95.31 89 TRP A N 1
ATOM 639 C CA . TRP A 1 89 ? -4.904 8.850 5.323 1.00 95.31 89 TRP A CA 1
ATOM 640 C C . TRP A 1 89 ? -3.962 9.396 4.271 1.00 95.31 89 TRP A C 1
ATOM 642 O O . TRP A 1 89 ? -4.258 9.375 3.079 1.00 95.31 89 TRP A O 1
ATOM 652 N N . ARG A 1 90 ? -2.785 9.821 4.723 1.00 95.94 90 ARG A N 1
ATOM 653 C CA . ARG A 1 90 ? -1.660 10.171 3.867 1.00 95.94 90 ARG A CA 1
ATOM 654 C C . ARG A 1 90 ? -0.441 9.381 4.302 1.00 95.94 90 ARG A C 1
ATOM 656 O O . ARG A 1 90 ? -0.109 9.356 5.482 1.00 95.94 90 ARG A O 1
ATOM 663 N N . VAL A 1 91 ? 0.244 8.777 3.342 1.00 97.19 91 VAL A N 1
ATOM 664 C CA . VAL A 1 91 ? 1.514 8.086 3.550 1.00 97.19 91 VAL A CA 1
ATOM 665 C C . VAL A 1 91 ? 2.601 8.844 2.811 1.00 97.19 91 VAL A C 1
ATOM 667 O O . VAL A 1 91 ? 2.473 9.122 1.620 1.00 97.19 91 VAL A O 1
ATOM 670 N N . THR A 1 92 ? 3.666 9.189 3.527 1.00 97.31 92 THR A N 1
ATOM 671 C CA . THR A 1 92 ? 4.902 9.727 2.952 1.00 97.31 92 THR A CA 1
ATOM 672 C C . THR A 1 92 ? 6.018 8.738 3.216 1.00 97.31 92 THR A C 1
ATOM 674 O O . THR A 1 92 ? 6.243 8.369 4.363 1.00 97.31 92 THR A O 1
ATOM 677 N N . TYR A 1 93 ? 6.705 8.302 2.168 1.00 97.62 93 TYR A N 1
ATOM 678 C CA . TYR A 1 93 ? 7.824 7.380 2.277 1.00 97.62 93 TYR A CA 1
ATOM 679 C C . TYR A 1 93 ? 9.130 8.027 1.849 1.00 97.62 93 TYR A C 1
ATOM 681 O O . TYR A 1 93 ? 9.227 8.558 0.739 1.00 97.62 93 TYR A O 1
ATOM 689 N N . GLU A 1 94 ? 10.120 7.923 2.725 1.00 95.38 94 GLU A N 1
ATOM 690 C CA . GLU A 1 94 ? 11.478 8.428 2.558 1.00 95.38 94 GLU A CA 1
ATOM 691 C C . GLU A 1 94 ? 12.421 7.572 3.417 1.00 95.38 94 GLU A C 1
ATOM 693 O O . GLU A 1 94 ? 12.038 7.108 4.491 1.00 95.38 94 GLU A O 1
ATOM 698 N N . ASP A 1 95 ? 13.622 7.286 2.911 1.00 90.62 95 ASP A N 1
ATOM 699 C CA . ASP A 1 95 ? 14.694 6.588 3.640 1.00 90.62 95 ASP A CA 1
ATOM 700 C C . ASP A 1 95 ? 14.284 5.299 4.387 1.00 90.62 95 ASP A C 1
ATOM 702 O O . ASP A 1 95 ? 14.740 5.009 5.492 1.00 90.62 95 ASP A O 1
ATOM 706 N N . GLY A 1 96 ? 13.422 4.480 3.772 1.00 93.12 96 GLY A N 1
ATOM 707 C CA . GLY A 1 96 ? 13.007 3.188 4.337 1.00 93.12 96 GLY A CA 1
ATOM 708 C C . GLY A 1 96 ? 11.879 3.270 5.368 1.00 93.12 96 GLY A C 1
ATOM 709 O O . GLY A 1 96 ? 11.488 2.241 5.928 1.00 93.12 96 GLY A O 1
ATOM 710 N N . VAL A 1 97 ? 11.324 4.461 5.603 1.00 96.38 97 VAL A N 1
ATOM 711 C CA . VAL A 1 97 ? 10.230 4.683 6.550 1.00 96.38 97 VAL A CA 1
ATOM 712 C C . VAL A 1 97 ? 9.028 5.275 5.829 1.00 96.38 97 VAL A C 1
ATOM 714 O O . VAL A 1 97 ? 9.117 6.310 5.177 1.00 96.38 97 VAL A O 1
ATOM 717 N N . ALA A 1 98 ? 7.880 4.615 5.959 1.00 97.38 98 ALA A N 1
ATOM 718 C CA . ALA A 1 98 ? 6.586 5.154 5.568 1.00 97.38 98 ALA A CA 1
ATOM 719 C C . ALA A 1 98 ? 5.915 5.771 6.801 1.00 97.38 98 ALA A C 1
ATOM 721 O O . ALA A 1 98 ? 5.544 5.067 7.740 1.00 97.38 98 ALA A O 1
ATOM 722 N N . VAL A 1 99 ? 5.779 7.094 6.789 1.00 97.25 99 VAL A N 1
ATOM 723 C CA . VAL A 1 99 ? 5.083 7.876 7.808 1.00 97.25 99 VAL A CA 1
ATOM 724 C C . VAL A 1 99 ? 3.634 8.044 7.382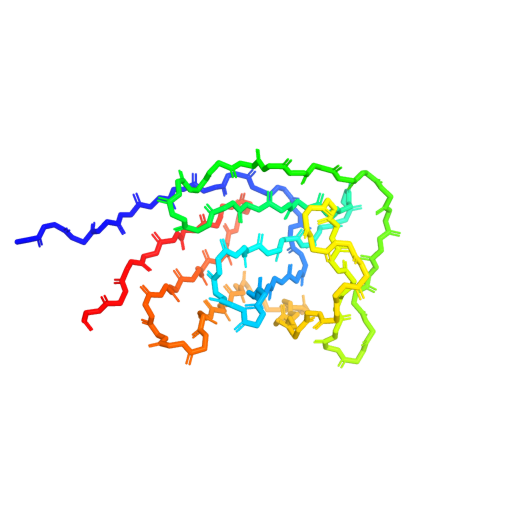 1.00 97.25 99 VAL A C 1
ATOM 726 O O . VAL A 1 99 ? 3.343 8.641 6.344 1.00 97.25 99 VAL A O 1
ATOM 729 N N . VAL A 1 100 ? 2.729 7.526 8.198 1.00 97.06 100 VAL A N 1
ATOM 730 C CA . VAL A 1 100 ? 1.288 7.647 8.018 1.00 97.06 100 VAL A CA 1
ATOM 731 C C . VAL A 1 100 ? 0.771 8.779 8.891 1.00 97.06 100 VAL A C 1
ATOM 733 O O . VAL A 1 100 ? 1.032 8.798 10.095 1.00 97.06 100 VAL A O 1
ATOM 736 N N . THR A 1 101 ? -0.013 9.678 8.306 1.00 95.62 101 THR A N 1
ATOM 737 C CA . THR A 1 101 ? -0.753 10.713 9.027 1.00 95.62 101 THR A CA 1
ATOM 738 C C . THR A 1 101 ? -2.238 10.660 8.700 1.00 95.62 101 THR A C 1
ATOM 740 O O . THR A 1 101 ? -2.643 10.291 7.593 1.00 95.62 101 THR A O 1
ATOM 743 N N . LYS A 1 102 ? -3.063 11.026 9.682 1.00 91.00 102 LYS A N 1
ATOM 744 C CA . LYS A 1 102 ? -4.506 11.177 9.487 1.00 91.00 102 LYS A CA 1
ATOM 745 C C . LYS A 1 102 ? -4.818 12.547 8.871 1.00 91.00 102 LYS A C 1
ATOM 747 O O . LYS A 1 102 ? -4.281 13.557 9.325 1.00 91.00 102 LYS A O 1
ATOM 752 N N . GLY A 1 103 ? -5.667 12.576 7.847 1.00 80.50 103 GLY A N 1
ATOM 753 C CA . GLY A 1 103 ? -6.244 13.801 7.293 1.00 80.50 103 GLY A CA 1
ATOM 754 C C . GLY A 1 103 ? -7.128 14.515 8.319 1.00 80.50 103 GLY A C 1
ATOM 755 O O . GLY A 1 103 ? -7.694 13.868 9.203 1.00 80.50 103 GLY A O 1
ATOM 756 N N . ARG A 1 104 ? -7.184 15.849 8.230 1.00 61.12 104 ARG A N 1
ATOM 757 C CA . ARG A 1 104 ? -8.026 16.696 9.091 1.00 61.12 104 ARG A CA 1
ATOM 758 C C . ARG A 1 104 ? -9.494 16.612 8.713 1.00 61.12 104 ARG A C 1
ATOM 760 O O . ARG A 1 104 ? -9.764 16.589 7.494 1.00 61.12 104 ARG A O 1
#

Secondary structure (DSSP, 8-state):
-PPPEEEEE-TTEEEEEE-TTSSEEEEEETTEEEEEETTT--EEEEE-S----BTTEEE--GGGTT-EEE-EE-TT-S-EEEE-TTSSEEEEEETTEEEEEE--

pLDDT: mean 93.92, std 8.05, range [48.88, 98.62]